Protein AF-A0A2A9DMT2-F1 (afdb_monomer)

Structure (mmCIF, N/CA/C/O backbone):
data_AF-A0A2A9DMT2-F1
#
_entry.id   AF-A0A2A9DMT2-F1
#
loop_
_atom_site.group_PDB
_atom_site.id
_atom_site.type_symbol
_atom_site.label_atom_id
_atom_site.label_alt_id
_atom_site.label_comp_id
_atom_site.label_asym_id
_atom_site.label_entity_id
_atom_site.label_seq_id
_atom_site.pdbx_PDB_ins_code
_atom_site.Cartn_x
_atom_site.Cartn_y
_atom_site.Cartn_z
_atom_site.occupancy
_atom_site.B_iso_or_equiv
_atom_site.auth_seq_id
_atom_site.auth_comp_id
_atom_site.auth_asym_id
_atom_site.auth_atom_id
_atom_site.pdbx_PDB_model_num
ATOM 1 N N . MET A 1 1 ? -14.132 -23.826 -29.140 1.00 42.09 1 MET A N 1
ATOM 2 C CA . MET A 1 1 ? -12.923 -24.669 -29.036 1.00 42.09 1 MET A CA 1
ATOM 3 C C . MET A 1 1 ? -11.888 -24.123 -30.003 1.00 42.09 1 MET A C 1
ATOM 5 O O . MET A 1 1 ? -12.121 -24.230 -31.195 1.00 42.09 1 MET A O 1
ATOM 9 N N . LEU A 1 2 ? -10.850 -23.461 -29.478 1.00 38.50 2 LEU A N 1
ATOM 10 C CA . LEU A 1 2 ? -9.490 -23.285 -30.028 1.00 38.50 2 LEU A CA 1
ATOM 11 C C . LEU A 1 2 ? -8.779 -22.245 -29.144 1.00 38.50 2 LEU A C 1
ATOM 13 O O . LEU A 1 2 ? -8.804 -21.048 -29.408 1.00 38.50 2 LEU A O 1
ATOM 17 N N . LEU A 1 3 ? -8.234 -22.724 -28.023 1.00 36.16 3 LEU A N 1
ATOM 18 C CA . LEU A 1 3 ? -7.291 -21.989 -27.182 1.00 36.16 3 LEU A CA 1
ATOM 19 C C . LEU A 1 3 ? -5.891 -22.284 -27.727 1.00 36.16 3 LEU A C 1
ATOM 21 O O . LEU A 1 3 ? -5.320 -23.330 -27.420 1.00 36.16 3 LEU A O 1
ATOM 25 N N . GLU A 1 4 ? -5.349 -21.401 -28.564 1.00 42.38 4 GLU A N 1
ATOM 26 C CA . GLU A 1 4 ? -3.943 -21.491 -28.953 1.00 42.38 4 GLU A CA 1
ATOM 27 C C . GLU A 1 4 ? -3.064 -20.820 -27.898 1.00 42.38 4 GLU A C 1
ATOM 29 O O . GLU A 1 4 ? -2.943 -19.599 -27.806 1.00 42.38 4 GLU A O 1
ATOM 34 N N . HIS A 1 5 ? -2.432 -21.689 -27.115 1.00 46.53 5 HIS A N 1
ATOM 35 C CA . HIS A 1 5 ? -1.163 -21.474 -26.443 1.00 46.53 5 HIS A CA 1
ATOM 36 C C . HIS A 1 5 ? -0.179 -20.721 -27.347 1.00 46.53 5 HIS A C 1
ATOM 38 O O . HIS A 1 5 ? 0.386 -21.300 -28.276 1.00 46.53 5 HIS A O 1
ATOM 44 N N . LYS A 1 6 ? 0.108 -19.456 -27.036 1.00 45.62 6 LYS A N 1
ATOM 45 C CA . LYS A 1 6 ? 1.319 -18.791 -27.521 1.00 45.62 6 LYS A CA 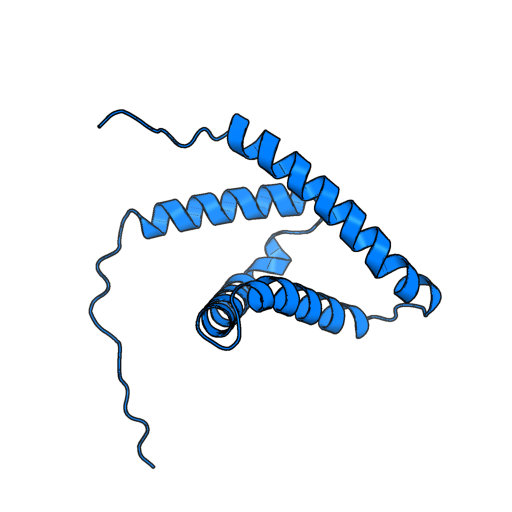1
ATOM 46 C C . LYS A 1 6 ? 2.021 -18.102 -26.361 1.00 45.62 6 LYS A C 1
ATOM 48 O O . LYS A 1 6 ? 1.384 -17.460 -25.536 1.00 45.62 6 LYS A O 1
ATOM 53 N N . TYR A 1 7 ? 3.344 -18.273 -26.358 1.00 42.53 7 TYR A N 1
ATOM 54 C CA . TYR A 1 7 ? 4.357 -17.737 -25.441 1.00 42.53 7 TYR A CA 1
ATOM 55 C C . TYR A 1 7 ? 4.702 -18.583 -24.206 1.00 42.53 7 TYR A C 1
ATOM 57 O O . TYR A 1 7 ? 4.536 -18.165 -23.066 1.00 42.53 7 TYR A O 1
ATOM 65 N N . PHE A 1 8 ? 5.335 -19.736 -24.443 1.00 46.47 8 PHE A N 1
ATOM 66 C CA . PHE A 1 8 ? 6.326 -20.270 -23.503 1.00 46.47 8 PHE A CA 1
ATOM 67 C C . PHE A 1 8 ? 7.618 -20.594 -24.267 1.00 46.47 8 PHE A C 1
ATOM 69 O O . PHE A 1 8 ? 7.789 -21.682 -24.805 1.00 46.47 8 PHE A O 1
ATOM 76 N N . GLY A 1 9 ? 8.496 -19.595 -24.391 1.00 42.75 9 GLY A N 1
ATOM 77 C CA . GLY A 1 9 ? 9.896 -19.797 -24.781 1.00 42.75 9 GLY A CA 1
ATOM 78 C C . GLY A 1 9 ? 10.758 -20.090 -23.543 1.00 42.75 9 GLY A C 1
ATOM 79 O O . GLY A 1 9 ? 10.344 -19.746 -22.431 1.00 42.75 9 GLY A O 1
ATOM 80 N N . PRO A 1 10 ? 11.941 -20.712 -23.687 1.00 47.69 10 PRO A N 1
ATOM 81 C CA . PRO A 1 10 ? 12.782 -21.069 -22.549 1.00 47.69 10 PRO A CA 1
ATOM 82 C C . PRO A 1 10 ? 13.357 -19.795 -21.917 1.00 47.69 10 PRO A C 1
ATOM 84 O O . PRO A 1 10 ? 14.207 -19.122 -22.500 1.00 47.69 10 PRO A O 1
ATOM 87 N N . ARG A 1 11 ? 12.880 -19.431 -20.722 1.00 55.91 11 ARG A N 1
ATOM 88 C CA . ARG A 1 11 ? 13.386 -18.270 -19.979 1.00 55.91 11 ARG A CA 1
ATOM 89 C C . ARG A 1 11 ? 14.664 -18.666 -19.237 1.00 55.91 11 ARG A C 1
ATOM 91 O O . ARG A 1 11 ? 14.625 -19.059 -18.077 1.00 55.91 11 ARG A O 1
ATOM 98 N N . ILE A 1 12 ? 15.807 -18.552 -19.907 1.00 52.94 12 ILE A N 1
ATOM 99 C CA . ILE A 1 12 ? 17.089 -18.392 -19.215 1.00 52.94 12 ILE A CA 1
ATOM 100 C C . ILE A 1 12 ? 17.101 -16.956 -18.663 1.00 52.94 12 ILE A C 1
ATOM 102 O O . ILE A 1 12 ? 17.410 -16.019 -19.390 1.00 52.94 12 ILE A O 1
ATOM 106 N N . VAL A 1 13 ? 16.700 -16.776 -17.401 1.00 49.94 13 VAL A N 1
ATOM 107 C CA . VAL A 1 13 ? 16.949 -15.558 -16.595 1.00 49.94 13 VAL A CA 1
ATOM 108 C C . VAL A 1 13 ? 17.255 -15.951 -15.145 1.00 49.94 13 VAL A C 1
ATOM 110 O O . VAL A 1 13 ? 16.633 -15.466 -14.212 1.00 49.94 13 VAL A O 1
ATOM 113 N N . CYS A 1 14 ? 18.184 -16.886 -14.952 1.00 52.84 14 CYS A N 1
ATOM 114 C CA . CYS A 1 14 ? 18.690 -17.252 -13.628 1.00 52.84 14 CYS A CA 1
ATOM 115 C C . CYS A 1 14 ? 19.836 -16.283 -13.288 1.00 52.84 14 CYS A C 1
ATOM 117 O O . CYS A 1 14 ? 20.872 -16.320 -13.953 1.00 52.84 14 CYS A O 1
ATOM 119 N N . GLY A 1 15 ? 19.623 -15.352 -12.352 1.00 46.44 15 GLY A N 1
ATOM 120 C CA . GLY A 1 15 ? 20.647 -14.401 -11.892 1.00 46.44 15 GLY A CA 1
ATOM 121 C C . GLY A 1 15 ? 20.147 -12.972 -11.649 1.00 46.44 15 GLY A C 1
ATOM 122 O O . GLY A 1 15 ? 20.083 -12.530 -10.506 1.00 46.44 15 GLY A O 1
ATOM 123 N N . MET A 1 16 ? 19.792 -12.232 -12.707 1.00 50.56 16 MET A N 1
ATOM 124 C CA . MET A 1 16 ? 19.350 -10.828 -12.579 1.00 50.56 16 MET A CA 1
ATOM 125 C C . MET A 1 16 ? 17.921 -10.729 -12.026 1.00 50.56 16 MET A C 1
ATOM 127 O O . MET A 1 16 ? 17.682 -10.012 -11.064 1.00 50.56 16 MET A O 1
ATOM 131 N N . ALA A 1 17 ? 16.996 -11.538 -12.560 1.00 58.66 17 ALA A N 1
ATOM 132 C CA . ALA A 1 17 ? 15.614 -11.586 -12.082 1.00 58.66 17 ALA A CA 1
ATOM 133 C C . ALA A 1 17 ? 15.523 -12.051 -10.615 1.00 58.66 17 ALA A C 1
ATOM 135 O O . ALA A 1 17 ? 14.688 -11.553 -9.867 1.00 58.66 17 ALA A O 1
ATOM 136 N N . ASP A 1 18 ? 16.405 -12.957 -10.181 1.00 59.19 18 ASP A N 1
ATOM 137 C CA . ASP A 1 18 ? 16.474 -13.419 -8.788 1.00 59.19 18 ASP A CA 1
ATOM 138 C C . ASP A 1 18 ? 16.985 -12.329 -7.832 1.00 59.19 18 ASP A C 1
ATOM 140 O O . ASP A 1 18 ? 16.482 -12.203 -6.713 1.00 59.19 18 ASP A O 1
ATOM 144 N N . LYS A 1 19 ? 17.949 -11.510 -8.281 1.00 62.00 19 LYS A N 1
ATOM 145 C CA . LYS A 1 19 ? 18.454 -10.347 -7.535 1.00 62.00 19 LYS A CA 1
ATOM 146 C C . LYS A 1 19 ? 17.395 -9.242 -7.438 1.00 62.00 19 LYS A C 1
ATOM 148 O O . LYS A 1 19 ? 17.193 -8.699 -6.354 1.00 62.00 19 LYS A O 1
ATOM 153 N N . ASP A 1 20 ? 16.670 -8.983 -8.525 1.00 68.44 20 ASP A N 1
ATOM 154 C CA . ASP A 1 20 ? 15.574 -8.005 -8.574 1.00 68.44 20 ASP A CA 1
ATOM 155 C C . ASP A 1 20 ? 14.374 -8.434 -7.711 1.00 68.44 20 ASP A C 1
ATOM 157 O O . ASP A 1 20 ? 13.728 -7.617 -7.058 1.00 68.44 20 ASP A O 1
ATOM 161 N N . MET A 1 21 ? 14.073 -9.736 -7.648 1.00 68.06 21 MET A N 1
ATOM 162 C CA . MET A 1 21 ? 13.044 -10.249 -6.739 1.00 68.06 21 MET A CA 1
ATOM 163 C C . MET A 1 21 ? 13.490 -10.215 -5.271 1.00 68.06 21 MET A C 1
ATOM 165 O O . MET A 1 21 ? 12.659 -9.986 -4.391 1.00 68.06 21 MET A O 1
ATOM 169 N N . GLN A 1 22 ? 14.782 -10.415 -4.985 1.00 71.56 22 GLN A N 1
ATOM 170 C CA . GLN A 1 22 ? 15.324 -10.244 -3.633 1.00 71.56 22 GLN A CA 1
ATOM 171 C C . GLN A 1 22 ? 15.258 -8.788 -3.167 1.00 71.56 22 GLN A C 1
ATOM 173 O O . GLN A 1 22 ? 14.808 -8.552 -2.046 1.00 71.56 22 GLN A O 1
ATOM 178 N N . SER A 1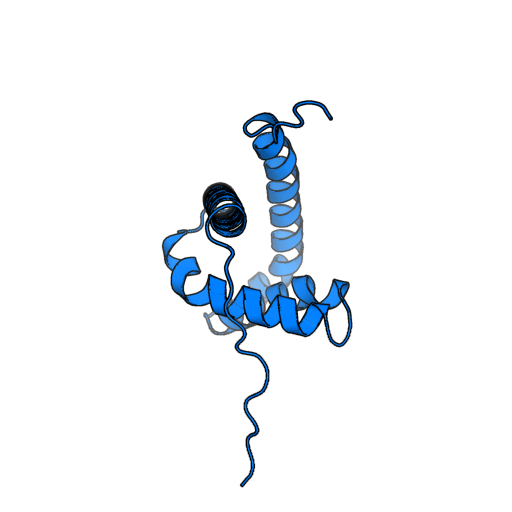 23 ? 15.620 -7.823 -4.016 1.00 80.50 23 SER A N 1
ATOM 179 C CA . SER A 1 23 ? 15.499 -6.399 -3.681 1.00 80.50 23 SER A CA 1
ATOM 180 C C . SER A 1 23 ? 14.035 -5.982 -3.511 1.00 80.50 23 SER A C 1
ATOM 182 O O . SER A 1 23 ? 13.707 -5.298 -2.543 1.00 80.50 23 SER A O 1
ATOM 184 N N . ALA A 1 24 ? 13.124 -6.483 -4.354 1.00 85.00 24 ALA A N 1
ATOM 185 C CA . ALA A 1 24 ? 11.687 -6.261 -4.193 1.00 85.00 24 ALA A CA 1
ATOM 186 C C . ALA A 1 24 ? 11.151 -6.829 -2.867 1.00 85.00 24 ALA A C 1
ATOM 188 O O . ALA A 1 24 ? 10.364 -6.173 -2.190 1.00 85.00 24 ALA A O 1
ATOM 189 N N . HIS A 1 25 ? 11.587 -8.023 -2.454 1.00 88.50 25 HIS A N 1
ATOM 190 C CA . HIS A 1 25 ? 11.210 -8.584 -1.154 1.00 88.50 25 HIS A CA 1
ATOM 191 C C . HIS A 1 25 ? 11.772 -7.789 0.027 1.00 88.50 25 HIS A C 1
ATOM 193 O O . HIS A 1 25 ? 11.066 -7.604 1.016 1.00 88.50 25 HIS A O 1
ATOM 199 N N . GLN A 1 26 ? 13.023 -7.333 -0.052 1.00 91.38 26 GLN A N 1
ATOM 200 C CA . GLN A 1 26 ? 13.632 -6.499 0.988 1.00 91.38 26 GLN A CA 1
ATOM 201 C C . GLN A 1 26 ? 12.890 -5.168 1.131 1.00 91.38 26 GLN A C 1
ATOM 203 O O . GLN A 1 26 ? 12.517 -4.795 2.242 1.00 91.38 26 GLN A O 1
ATOM 208 N N . TRP A 1 27 ? 12.594 -4.516 0.006 1.00 93.06 27 TRP A N 1
ATOM 209 C CA . TRP A 1 27 ? 11.776 -3.310 -0.031 1.00 93.06 27 TRP A CA 1
ATOM 210 C C . TRP A 1 27 ? 10.384 -3.540 0.570 1.00 93.06 27 TRP A C 1
ATOM 212 O O . TRP A 1 27 ? 9.968 -2.806 1.462 1.00 93.06 27 TRP A O 1
ATOM 222 N N . LEU A 1 28 ? 9.670 -4.587 0.136 1.00 93.56 28 LEU A N 1
ATOM 223 C CA . LEU A 1 28 ? 8.324 -4.879 0.636 1.00 93.56 28 LEU A CA 1
ATOM 224 C C . LEU A 1 28 ? 8.307 -5.143 2.144 1.00 93.56 28 LEU A C 1
ATOM 226 O O . LEU A 1 28 ? 7.374 -4.710 2.811 1.00 93.56 28 LEU A O 1
ATOM 230 N N . LYS A 1 29 ? 9.328 -5.808 2.697 1.00 94.31 29 LYS A N 1
ATOM 231 C CA . LYS A 1 29 ? 9.454 -5.988 4.150 1.00 94.31 29 LYS A CA 1
ATOM 232 C C . LYS A 1 29 ? 9.630 -4.656 4.874 1.00 94.31 29 LYS A C 1
ATOM 234 O O . LYS A 1 29 ? 8.915 -4.418 5.839 1.00 94.31 29 LYS A O 1
ATOM 239 N N . ALA A 1 30 ? 10.521 -3.789 4.391 1.00 95.06 30 ALA A N 1
ATOM 240 C CA . ALA A 1 30 ? 10.722 -2.463 4.973 1.00 95.06 30 ALA A CA 1
ATOM 241 C C . ALA A 1 30 ? 9.432 -1.625 4.928 1.00 95.06 30 ALA A C 1
ATOM 243 O O . ALA A 1 30 ? 9.036 -1.044 5.935 1.00 95.06 30 ALA A O 1
ATOM 244 N N . ALA A 1 31 ? 8.732 -1.632 3.790 1.00 95.44 31 ALA A N 1
ATOM 245 C CA . ALA A 1 31 ? 7.459 -0.936 3.625 1.00 95.44 31 ALA A CA 1
ATOM 246 C C . ALA A 1 31 ? 6.354 -1.496 4.537 1.00 95.44 31 ALA A C 1
ATOM 248 O O . ALA A 1 31 ? 5.563 -0.728 5.076 1.00 95.44 31 ALA A O 1
ATOM 249 N N . CYS A 1 32 ? 6.305 -2.817 4.746 1.00 94.50 32 CYS A N 1
ATOM 250 C CA . CYS A 1 32 ? 5.378 -3.424 5.704 1.00 94.50 32 CYS A CA 1
ATOM 251 C C . CYS A 1 32 ? 5.670 -2.966 7.132 1.00 94.50 32 CYS A C 1
ATOM 253 O O . CYS A 1 32 ? 4.746 -2.588 7.840 1.00 94.50 32 CYS A O 1
ATOM 255 N N . THR A 1 33 ? 6.942 -2.945 7.538 1.00 95.69 33 THR A N 1
ATOM 256 C CA . THR A 1 33 ? 7.341 -2.466 8.865 1.00 95.69 33 THR A CA 1
ATOM 257 C C . THR A 1 33 ? 6.972 -0.999 9.085 1.00 95.69 33 THR A C 1
ATOM 259 O O . THR A 1 33 ? 6.437 -0.672 10.137 1.00 95.69 33 THR A O 1
ATOM 262 N N . GLU A 1 34 ? 7.201 -0.123 8.103 1.00 96.19 34 GLU A N 1
ATOM 263 C CA . GLU A 1 34 ? 6.848 1.304 8.207 1.00 96.19 34 GLU A CA 1
ATOM 264 C C . GLU A 1 34 ? 5.332 1.521 8.345 1.00 96.19 34 GLU A C 1
ATOM 266 O O . GLU A 1 34 ? 4.896 2.423 9.053 1.00 96.19 34 GLU A O 1
ATOM 271 N N . LEU A 1 35 ? 4.526 0.682 7.688 1.00 94.12 35 LEU A N 1
ATOM 272 C CA . LEU A 1 35 ? 3.065 0.790 7.684 1.00 94.12 35 LEU A CA 1
ATOM 273 C C . LEU A 1 35 ? 2.365 -0.052 8.760 1.00 94.12 35 LEU A C 1
ATOM 275 O O . LEU A 1 35 ? 1.131 -0.081 8.763 1.00 94.12 35 LEU A O 1
ATOM 279 N N . ASP A 1 36 ? 3.126 -0.717 9.633 1.00 94.12 36 ASP A N 1
ATOM 280 C CA . ASP A 1 36 ? 2.637 -1.645 10.663 1.00 94.12 36 ASP A CA 1
ATOM 281 C C . ASP A 1 36 ? 1.783 -2.797 10.091 1.00 94.12 36 ASP A C 1
ATOM 283 O O . ASP A 1 36 ? 0.680 -3.101 10.542 1.00 94.12 36 ASP A O 1
ATOM 287 N N . LEU A 1 37 ? 2.285 -3.428 9.024 1.00 92.50 37 LEU A N 1
ATOM 288 C CA . LEU A 1 37 ? 1.656 -4.562 8.346 1.00 92.50 37 LEU A CA 1
ATOM 289 C C . LEU A 1 37 ? 2.489 -5.837 8.506 1.00 92.50 37 LEU A C 1
ATOM 291 O O . LEU A 1 37 ? 3.719 -5.815 8.439 1.00 92.50 37 LEU A O 1
ATOM 295 N N . ASP A 1 38 ? 1.813 -6.980 8.615 1.00 92.31 38 ASP A N 1
ATOM 296 C CA . ASP A 1 38 ? 2.467 -8.285 8.524 1.00 92.31 38 ASP A CA 1
ATOM 297 C C . ASP A 1 38 ? 2.743 -8.657 7.056 1.00 92.31 38 ASP A C 1
ATOM 2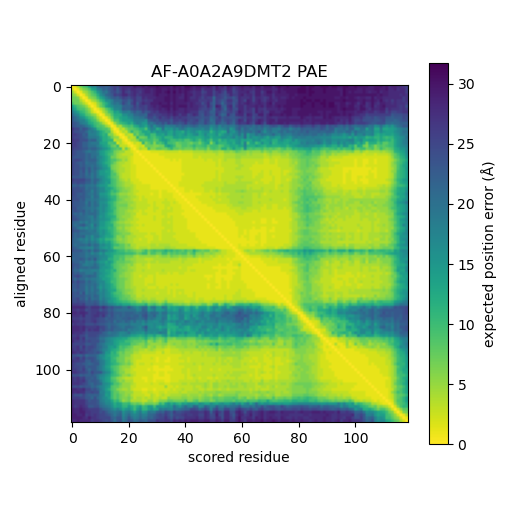99 O O . ASP A 1 38 ? 1.830 -8.839 6.242 1.00 92.31 38 ASP A O 1
ATOM 303 N N . PHE A 1 39 ? 4.027 -8.805 6.722 1.00 91.69 39 PHE A N 1
ATOM 304 C CA . PHE A 1 39 ? 4.487 -9.206 5.394 1.00 91.69 39 PHE A CA 1
ATOM 305 C C . PHE A 1 39 ? 3.943 -10.580 4.962 1.00 91.69 39 PHE A C 1
ATOM 307 O O . PHE A 1 39 ? 3.730 -10.811 3.768 1.00 91.69 39 PHE A O 1
ATOM 314 N N . GLU A 1 40 ? 3.686 -11.498 5.897 1.00 91.75 40 GLU A N 1
ATOM 315 C CA . GLU A 1 40 ? 3.167 -12.828 5.564 1.00 91.75 40 GLU A CA 1
ATOM 316 C C . GLU A 1 40 ? 1.760 -12.764 4.945 1.00 91.75 40 GLU A C 1
ATOM 318 O O . GLU A 1 40 ? 1.447 -13.567 4.063 1.00 91.75 40 GLU A O 1
ATOM 323 N N . MET A 1 41 ? 0.960 -11.746 5.287 1.00 90.38 41 MET A N 1
ATOM 324 C CA . MET A 1 41 ? -0.354 -11.506 4.672 1.00 90.38 41 MET A CA 1
ATOM 325 C C . MET A 1 41 ? -0.257 -11.144 3.183 1.00 90.38 41 MET A C 1
ATOM 327 O O . MET A 1 41 ? -1.185 -11.409 2.417 1.00 90.38 41 MET A O 1
ATOM 331 N N . LEU A 1 42 ? 0.864 -10.561 2.740 1.00 89.31 42 LEU A N 1
ATOM 332 C CA . LEU A 1 42 ? 1.061 -10.175 1.340 1.00 89.31 42 LEU A CA 1
ATOM 333 C C . LEU A 1 42 ? 1.470 -11.347 0.449 1.00 89.31 42 LEU A C 1
ATOM 335 O O . LEU A 1 42 ? 1.136 -11.354 -0.738 1.00 89.31 42 LEU A O 1
ATOM 339 N N . ARG A 1 43 ? 2.169 -12.355 0.986 1.00 88.69 43 ARG A N 1
ATOM 340 C CA . ARG A 1 43 ? 2.683 -13.497 0.206 1.00 88.69 43 ARG A CA 1
ATOM 341 C C . ARG A 1 43 ? 1.680 -14.111 -0.785 1.00 88.69 43 ARG A C 1
ATOM 343 O O . ARG A 1 43 ? 2.073 -14.293 -1.941 1.00 88.69 43 ARG A O 1
ATOM 350 N N . PRO A 1 44 ? 0.416 -14.413 -0.417 1.00 91.81 44 PRO A N 1
ATOM 351 C CA . PRO A 1 44 ? -0.543 -14.995 -1.359 1.00 91.81 44 PRO A CA 1
ATOM 352 C C . PRO A 1 44 ? -0.966 -14.036 -2.484 1.00 91.81 44 PRO A C 1
ATOM 354 O O . PRO A 1 44 ? -1.336 -14.493 -3.566 1.00 91.81 44 PRO A O 1
ATOM 357 N N . VAL A 1 45 ? -0.890 -12.720 -2.264 1.00 91.81 45 VAL A N 1
ATOM 358 C CA . VAL A 1 45 ? -1.408 -11.699 -3.190 1.00 91.81 45 VAL A CA 1
ATOM 359 C C . VAL A 1 45 ? -0.332 -11.001 -4.026 1.00 91.81 45 VAL A C 1
ATOM 361 O O . VAL A 1 45 ? -0.675 -10.422 -5.056 1.00 91.81 45 VAL A O 1
ATOM 364 N N . ILE A 1 46 ? 0.962 -11.119 -3.685 1.00 90.88 46 ILE A N 1
ATOM 365 C CA . ILE A 1 46 ? 2.074 -10.499 -4.440 1.00 90.88 46 ILE A CA 1
ATOM 366 C C . ILE A 1 46 ? 2.005 -10.852 -5.932 1.00 90.88 46 ILE A C 1
ATOM 368 O O . ILE A 1 46 ? 1.955 -9.969 -6.787 1.00 90.88 46 ILE A O 1
ATOM 372 N N . LYS A 1 47 ? 1.983 -12.145 -6.278 1.00 91.56 47 LYS A N 1
ATOM 373 C CA . LYS A 1 47 ? 2.003 -12.578 -7.686 1.00 91.56 47 LYS A CA 1
ATOM 374 C C . LYS A 1 47 ? 0.728 -12.177 -8.451 1.00 91.56 47 LYS A C 1
ATOM 376 O O . LYS A 1 47 ? 0.872 -11.669 -9.565 1.00 91.56 47 LYS A O 1
ATOM 381 N N . PRO A 1 48 ? -0.492 -12.365 -7.910 1.00 95.06 48 PRO A N 1
ATOM 382 C CA . PRO A 1 48 ? -1.713 -11.829 -8.515 1.00 95.06 48 PRO A CA 1
ATOM 383 C C . PRO A 1 48 ? -1.664 -10.318 -8.771 1.00 95.06 48 PRO A C 1
ATOM 385 O O . PRO A 1 48 ? -1.947 -9.892 -9.890 1.00 95.06 48 PRO A O 1
ATOM 388 N N . LEU A 1 49 ? -1.237 -9.519 -7.785 1.00 93.69 49 LEU A N 1
ATOM 389 C CA . LEU A 1 49 ? -1.148 -8.062 -7.915 1.00 93.69 49 LEU A CA 1
ATOM 390 C C . LEU A 1 49 ? -0.131 -7.643 -8.979 1.00 93.69 49 LEU A C 1
ATOM 392 O O . LEU A 1 49 ? -0.441 -6.787 -9.802 1.00 93.69 49 LEU A O 1
ATOM 396 N N . LEU A 1 50 ? 1.048 -8.272 -9.018 1.00 93.31 50 LEU A N 1
ATOM 397 C CA . LEU A 1 50 ? 2.069 -7.981 -10.031 1.00 93.31 50 LEU A CA 1
ATOM 398 C C . LEU A 1 50 ? 1.632 -8.372 -11.451 1.00 93.31 50 LEU A C 1
ATOM 400 O O . LEU A 1 50 ? 1.974 -7.694 -12.418 1.00 93.31 50 LEU A O 1
ATOM 404 N N . ASN A 1 51 ? 0.864 -9.454 -11.603 1.00 95.62 51 ASN A N 1
ATOM 405 C CA . ASN A 1 51 ? 0.286 -9.808 -12.898 1.00 95.62 51 ASN A CA 1
ATOM 406 C C . ASN A 1 51 ? -0.780 -8.790 -13.328 1.00 95.62 51 ASN A C 1
ATOM 408 O O . ASN A 1 51 ? -0.743 -8.329 -14.464 1.00 95.62 51 ASN A O 1
ATOM 412 N N . MET A 1 52 ? -1.679 -8.396 -12.420 1.00 96.94 52 MET A N 1
ATOM 413 C CA . MET A 1 52 ? -2.701 -7.384 -12.698 1.00 96.94 52 MET A CA 1
ATOM 414 C C . MET A 1 52 ? -2.072 -6.043 -13.093 1.00 96.94 52 MET A C 1
ATOM 416 O O . MET A 1 52 ? -2.464 -5.448 -14.095 1.00 96.94 52 MET A O 1
ATOM 420 N N . THR A 1 53 ? -1.076 -5.565 -12.343 1.00 95.31 53 THR A N 1
ATOM 421 C CA . THR A 1 53 ? -0.402 -4.297 -12.652 1.00 95.31 53 THR A CA 1
ATOM 422 C C . THR A 1 53 ? 0.332 -4.359 -13.983 1.00 95.31 53 THR A C 1
ATOM 424 O O . THR A 1 53 ? 0.246 -3.403 -14.750 1.00 95.31 53 THR A O 1
ATOM 427 N N . ARG A 1 54 ? 0.987 -5.483 -14.307 1.00 94.94 54 ARG A N 1
ATOM 428 C CA . ARG A 1 54 ? 1.581 -5.713 -15.631 1.00 94.94 54 ARG A CA 1
ATOM 429 C C . ARG A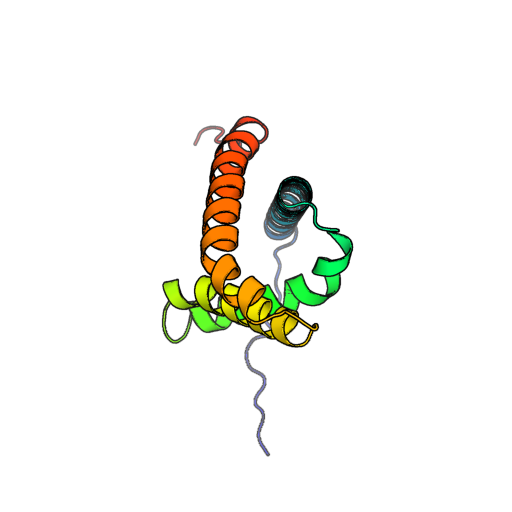 1 54 ? 0.534 -5.596 -16.738 1.00 94.94 54 ARG A C 1
ATOM 431 O O . ARG A 1 54 ? 0.790 -4.928 -17.737 1.00 94.94 54 ARG A O 1
ATOM 438 N N . ASP A 1 55 ? -0.611 -6.247 -16.586 1.00 97.06 55 ASP A N 1
ATOM 439 C CA . ASP A 1 55 ? -1.629 -6.295 -17.634 1.00 97.06 55 ASP A CA 1
ATOM 440 C C . ASP A 1 55 ? -2.289 -4.913 -17.826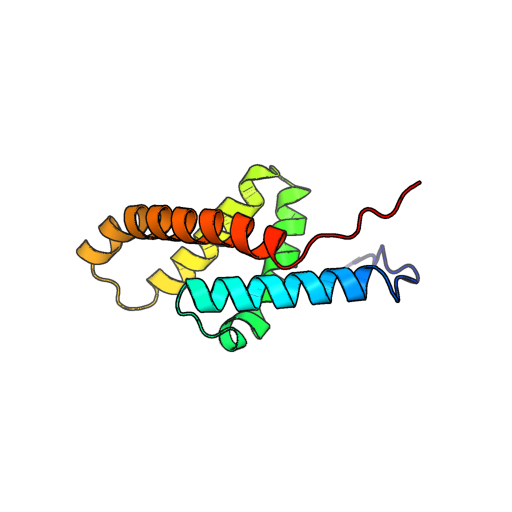 1.00 97.06 55 ASP A C 1
ATOM 442 O O . ASP A 1 55 ? -2.484 -4.476 -18.958 1.00 97.06 55 ASP A O 1
ATOM 446 N N . ILE A 1 56 ? -2.524 -4.157 -16.745 1.00 96.69 56 ILE A N 1
ATOM 447 C CA . ILE A 1 56 ? -3.044 -2.778 -16.813 1.00 96.69 56 ILE A CA 1
ATOM 448 C C . ILE A 1 56 ? -2.015 -1.813 -17.409 1.00 96.69 56 ILE A C 1
ATOM 450 O O . ILE A 1 56 ? -2.368 -0.972 -18.236 1.00 96.69 56 ILE A O 1
ATOM 454 N N . ALA A 1 57 ? -0.744 -1.941 -17.017 1.00 93.88 57 ALA A N 1
ATOM 455 C CA . ALA A 1 57 ? 0.324 -1.071 -17.498 1.00 93.88 57 ALA A CA 1
ATOM 456 C C . ALA A 1 57 ? 0.602 -1.247 -18.998 1.00 93.88 57 ALA A C 1
ATOM 458 O O 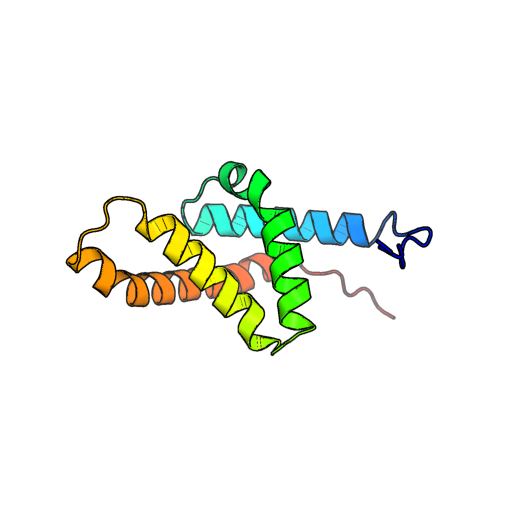. ALA A 1 57 ? 0.993 -0.283 -19.656 1.00 93.88 57 ALA A O 1
ATOM 459 N N . HIS A 1 58 ? 0.396 -2.454 -19.532 1.00 93.62 58 HIS A N 1
ATOM 460 C CA . HIS A 1 58 ? 0.445 -2.721 -20.973 1.00 93.62 58 HIS A CA 1
ATOM 461 C C . HIS A 1 58 ? -0.891 -2.480 -21.688 1.00 93.62 58 HIS A C 1
ATOM 463 O O . HIS A 1 58 ? -0.911 -2.384 -22.913 1.00 93.62 58 HIS A O 1
ATOM 469 N N . GLY A 1 59 ? -1.993 -2.420 -20.942 1.00 87.81 59 GLY A N 1
ATOM 470 C CA . GLY A 1 59 ? -3.331 -2.154 -21.448 1.00 87.81 59 GLY A CA 1
ATOM 471 C C . GLY A 1 59 ? -3.692 -0.661 -21.395 1.00 87.81 59 GLY A C 1
ATOM 472 O O . GLY A 1 59 ? -3.012 0.154 -22.015 1.00 87.81 59 GLY A O 1
ATOM 473 N N . PRO A 1 60 ? -4.787 -0.283 -20.708 1.00 85.31 60 PRO A N 1
ATOM 474 C CA . PRO A 1 60 ? -5.461 1.007 -20.881 1.00 85.31 60 PRO A CA 1
ATOM 475 C C . PRO A 1 60 ? -4.598 2.228 -20.545 1.00 85.31 60 PRO A C 1
ATOM 477 O O . PRO A 1 60 ? -4.664 3.226 -21.260 1.00 85.31 60 PRO A O 1
ATOM 480 N N . SER A 1 61 ? -3.806 2.183 -19.466 1.00 94.50 61 SER A N 1
ATOM 481 C CA . SER A 1 61 ? -2.820 3.226 -19.168 1.00 94.50 61 SER A CA 1
ATOM 482 C C . SER A 1 61 ? -1.845 2.793 -18.069 1.00 94.50 61 SER A C 1
ATOM 484 O O . SER A 1 61 ? -2.223 2.143 -17.092 1.00 94.50 61 SER A O 1
ATOM 486 N N . ARG A 1 62 ? -0.584 3.227 -18.178 1.00 92.31 62 ARG A N 1
ATOM 487 C CA . ARG A 1 62 ? 0.439 2.995 -17.145 1.00 92.31 62 ARG A CA 1
ATOM 488 C C . ARG A 1 62 ? 0.082 3.620 -15.783 1.00 92.31 62 ARG A C 1
ATOM 490 O O . ARG A 1 62 ? 0.217 2.909 -14.789 1.00 92.31 62 ARG A O 1
ATOM 497 N N . PRO A 1 63 ? -0.418 4.873 -15.692 1.00 94.44 63 PRO A N 1
ATOM 498 C CA . PRO A 1 63 ? -0.854 5.453 -14.415 1.00 94.44 63 PRO A CA 1
ATOM 499 C C . PRO A 1 63 ? -2.002 4.692 -13.740 1.00 94.44 63 PRO A C 1
ATOM 501 O O . PRO A 1 63 ? -2.110 4.702 -12.517 1.00 94.44 63 PRO A O 1
ATOM 504 N N . SER A 1 64 ? -2.847 3.995 -14.507 1.00 94.31 64 SER A N 1
ATOM 505 C CA . SER A 1 64 ? -3.965 3.225 -13.949 1.00 94.31 64 SER A CA 1
ATOM 506 C C . SER A 1 64 ? -3.518 1.999 -13.152 1.00 94.31 64 SER A C 1
ATOM 508 O O . SER A 1 64 ? -4.288 1.526 -12.320 1.00 94.31 64 SER A O 1
ATOM 510 N N . ALA A 1 65 ? -2.307 1.474 -13.367 1.00 94.75 65 ALA A N 1
ATOM 511 C CA . ALA A 1 65 ? -1.827 0.278 -12.672 1.00 94.75 65 ALA A CA 1
ATOM 512 C C . ALA A 1 65 ? -1.744 0.461 -11.140 1.00 94.75 65 ALA A C 1
ATOM 514 O O . ALA A 1 65 ? -2.412 -0.299 -10.432 1.00 94.75 65 ALA A O 1
ATOM 515 N N . PRO A 1 66 ? -1.013 1.458 -10.596 1.00 93.00 66 PRO A N 1
ATOM 516 C CA . PRO A 1 66 ? -0.987 1.691 -9.150 1.00 93.00 66 PRO A CA 1
ATOM 517 C C . P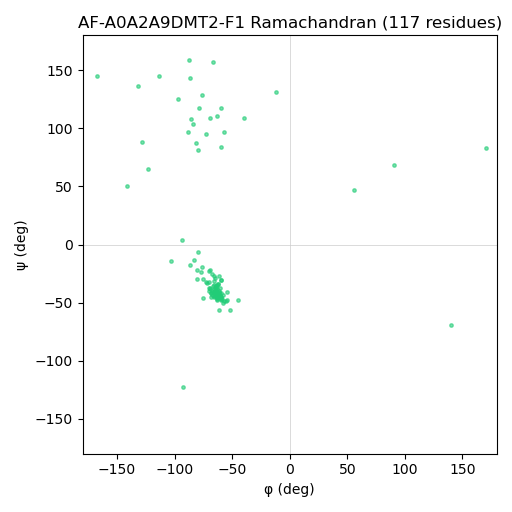RO A 1 66 ? -2.354 2.114 -8.592 1.00 93.00 66 PRO A C 1
ATOM 519 O O . PRO A 1 66 ? -2.741 1.650 -7.523 1.00 93.00 66 PRO A O 1
ATOM 522 N N . LEU A 1 67 ? -3.124 2.925 -9.329 1.00 95.06 67 LEU A N 1
ATOM 523 C CA . LEU A 1 67 ? -4.459 3.353 -8.892 1.00 95.06 67 LEU A CA 1
ATOM 524 C C . LEU A 1 67 ? -5.427 2.170 -8.763 1.00 95.06 67 LEU A C 1
ATOM 526 O O . LEU A 1 67 ? -6.201 2.098 -7.815 1.00 95.06 67 LEU A O 1
ATOM 530 N N . THR A 1 68 ? -5.352 1.200 -9.673 1.00 94.62 68 THR A N 1
ATOM 531 C CA . THR A 1 68 ? -6.192 -0.003 -9.601 1.00 94.62 68 THR A CA 1
ATOM 532 C C . THR A 1 68 ? -5.777 -0.913 -8.448 1.00 94.62 68 THR A C 1
ATOM 534 O O . THR A 1 68 ? -6.642 -1.464 -7.775 1.00 94.62 68 THR A O 1
ATOM 537 N N . ALA A 1 69 ? -4.475 -1.042 -8.166 1.00 93.94 69 ALA A N 1
ATOM 538 C CA . ALA A 1 69 ? -4.006 -1.775 -6.989 1.00 93.94 69 ALA A CA 1
ATOM 539 C C . ALA A 1 69 ? -4.550 -1.169 -5.684 1.00 93.94 69 ALA A C 1
ATOM 541 O O . ALA A 1 69 ? -5.015 -1.907 -4.816 1.00 93.94 69 ALA A O 1
ATOM 542 N N . PHE A 1 70 ? -4.578 0.164 -5.584 1.00 92.00 70 PHE A N 1
ATOM 543 C CA . PHE A 1 70 ? -5.205 0.859 -4.460 1.00 92.00 70 PHE A CA 1
ATOM 544 C C . PHE A 1 70 ? -6.711 0.564 -4.360 1.00 92.00 70 PHE A C 1
ATOM 546 O O . PHE A 1 70 ? -7.197 0.232 -3.281 1.00 92.00 70 PHE A O 1
ATOM 553 N N . LEU A 1 71 ? -7.446 0.599 -5.480 1.00 92.62 71 LEU A N 1
ATOM 554 C CA . LEU A 1 71 ? -8.880 0.275 -5.504 1.00 92.62 71 LEU A CA 1
ATOM 555 C C . LEU A 1 71 ? -9.178 -1.166 -5.068 1.00 92.62 71 LEU A C 1
ATOM 557 O O . LEU A 1 71 ? -10.148 -1.388 -4.349 1.00 92.62 71 LEU A O 1
ATOM 561 N N . VAL A 1 72 ? -8.351 -2.135 -5.473 1.00 92.94 72 VAL A N 1
ATOM 562 C CA . VAL A 1 72 ? -8.482 -3.534 -5.030 1.00 92.94 72 VAL A CA 1
ATOM 563 C C . VAL A 1 72 ? -8.297 -3.643 -3.518 1.00 92.94 72 VAL A C 1
ATOM 565 O O . VAL A 1 72 ? -9.105 -4.293 -2.859 1.00 92.94 72 VAL A O 1
ATOM 568 N N . GLY A 1 73 ? -7.279 -2.978 -2.960 1.00 89.44 73 GLY A N 1
ATOM 569 C CA . GLY A 1 73 ? -7.067 -2.929 -1.512 1.00 89.44 73 GLY A CA 1
ATOM 570 C C . GLY A 1 73 ? -8.242 -2.285 -0.772 1.00 89.44 73 GLY A C 1
ATOM 571 O O . GLY A 1 73 ? -8.723 -2.833 0.218 1.00 89.44 73 GLY A O 1
ATOM 572 N N . LEU A 1 74 ? -8.762 -1.172 -1.297 1.00 86.81 74 LEU A N 1
ATOM 573 C CA . LEU A 1 74 ? -9.918 -0.482 -0.726 1.00 86.81 74 LEU A CA 1
ATOM 574 C C . LEU A 1 74 ? -11.186 -1.346 -0.757 1.00 86.81 74 LEU A C 1
ATOM 576 O O . LEU A 1 74 ? -11.934 -1.364 0.214 1.00 86.81 74 LEU A O 1
ATOM 580 N N . ALA A 1 75 ? -11.438 -2.062 -1.856 1.00 87.31 75 ALA A N 1
ATOM 581 C CA . ALA A 1 75 ? -12.579 -2.966 -1.964 1.00 87.31 75 ALA A CA 1
ATOM 582 C C . ALA A 1 75 ? -12.463 -4.139 -0.978 1.00 87.31 75 ALA A C 1
ATOM 584 O O . ALA A 1 75 ? -13.421 -4.423 -0.269 1.00 87.31 75 ALA A O 1
ATOM 585 N N . ALA A 1 76 ? -11.281 -4.752 -0.862 1.00 85.50 76 ALA A N 1
ATOM 586 C CA . ALA A 1 76 ? -11.043 -5.846 0.080 1.00 85.50 76 ALA A CA 1
ATOM 587 C C . ALA A 1 76 ? -11.219 -5.424 1.553 1.00 85.50 76 ALA A C 1
ATOM 589 O O . ALA A 1 76 ? -11.689 -6.219 2.361 1.00 85.50 76 ALA A O 1
ATOM 590 N N . GLY A 1 77 ? -10.867 -4.179 1.901 1.00 80.25 77 GLY A N 1
ATOM 591 C CA . GLY A 1 77 ? -11.072 -3.616 3.243 1.00 80.25 77 GLY A CA 1
ATOM 592 C C . GLY A 1 77 ? -12.478 -3.056 3.498 1.00 80.25 77 GLY A C 1
ATOM 593 O O . GLY A 1 77 ? -12.836 -2.797 4.641 1.00 80.25 77 GLY A O 1
ATOM 594 N N . ARG A 1 78 ? -13.302 -2.863 2.464 1.00 71.81 78 ARG A N 1
ATOM 595 C CA . ARG A 1 78 ? -14.698 -2.416 2.622 1.00 71.81 78 ARG A CA 1
ATOM 596 C C . ARG A 1 78 ? -15.644 -3.524 3.078 1.00 71.81 78 ARG A C 1
ATOM 598 O O . ARG A 1 78 ? -16.673 -3.215 3.665 1.00 71.81 78 ARG A O 1
ATOM 605 N N . ASP A 1 79 ? -15.294 -4.781 2.819 1.00 62.78 79 ASP A N 1
ATOM 606 C CA . ASP A 1 79 ? -16.081 -5.947 3.240 1.00 62.78 79 ASP A CA 1
ATOM 607 C C . ASP A 1 79 ? -15.861 -6.308 4.724 1.00 62.78 79 ASP A C 1
ATOM 609 O O . ASP A 1 79 ? -16.554 -7.164 5.274 1.00 62.78 79 ASP A O 1
ATOM 613 N N . THR A 1 80 ? -14.920 -5.637 5.395 1.00 61.38 80 THR A N 1
ATOM 614 C CA . THR A 1 80 ? -14.844 -5.576 6.860 1.00 61.38 80 THR A CA 1
ATOM 615 C C . THR A 1 80 ? -15.717 -4.425 7.361 1.00 61.38 80 THR A C 1
ATOM 617 O O . THR A 1 80 ? -15.804 -3.410 6.685 1.00 61.38 80 THR A O 1
ATOM 620 N N . GLU A 1 81 ? -16.403 -4.565 8.501 1.00 59.78 81 GLU A N 1
ATOM 621 C CA . GLU A 1 81 ? -17.341 -3.561 9.040 1.0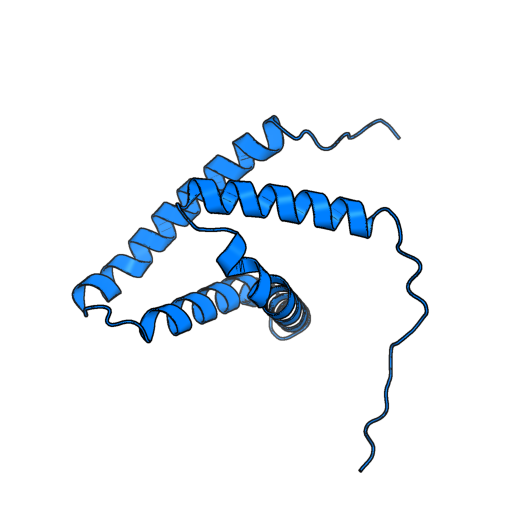0 59.78 81 GLU A CA 1
ATOM 622 C C . GLU A 1 81 ? -16.653 -2.205 9.317 1.00 59.78 81 GLU A C 1
ATOM 624 O O . GLU A 1 81 ? -16.220 -1.921 10.431 1.00 59.78 81 GLU A O 1
ATOM 629 N N . VAL A 1 82 ? -16.531 -1.359 8.291 1.00 61.59 82 VAL A N 1
ATOM 630 C CA . VAL A 1 82 ? -15.999 0.004 8.384 1.00 61.59 82 VAL A CA 1
ATOM 631 C C . VAL A 1 82 ? -17.177 0.971 8.500 1.00 61.59 82 VAL A C 1
ATOM 633 O O . VAL A 1 82 ? -18.089 0.960 7.669 1.00 61.59 82 VAL A O 1
ATOM 636 N N . SER A 1 83 ? -17.186 1.810 9.537 1.00 63.59 83 SER A N 1
ATOM 637 C CA . SER A 1 83 ? -18.227 2.824 9.730 1.00 63.59 83 SER A CA 1
ATOM 638 C C . SER A 1 83 ? -18.165 3.906 8.639 1.00 63.59 83 SER A C 1
ATOM 640 O O . SER A 1 83 ? -17.124 4.148 8.028 1.00 63.59 83 SER A O 1
ATOM 642 N N . ALA A 1 84 ? -19.278 4.607 8.398 1.00 63.16 84 ALA A N 1
ATOM 643 C CA . ALA A 1 84 ? -19.320 5.702 7.422 1.00 63.16 84 ALA A CA 1
ATOM 644 C C . ALA A 1 84 ? -18.332 6.845 7.749 1.00 63.16 84 ALA A C 1
ATOM 646 O O . ALA A 1 84 ? -17.800 7.468 6.837 1.00 63.16 84 ALA A O 1
ATOM 647 N N . GLU A 1 85 ? -18.047 7.072 9.033 1.00 62.66 85 GLU A N 1
ATOM 648 C CA . GLU A 1 85 ? -17.062 8.050 9.517 1.00 62.66 85 GLU A CA 1
ATOM 649 C C . GLU A 1 85 ? -15.626 7.607 9.196 1.00 62.66 85 GLU A C 1
ATOM 651 O O . GLU A 1 85 ? -14.813 8.400 8.730 1.00 62.66 85 GLU A O 1
ATOM 656 N N . GLN A 1 86 ? -15.336 6.309 9.331 1.00 60.59 86 GLN A N 1
ATOM 657 C CA . GLN A 1 86 ? -14.043 5.731 8.957 1.00 60.59 86 GLN A CA 1
ATOM 658 C C . GLN A 1 86 ? -13.826 5.703 7.438 1.00 60.59 86 GLN A C 1
ATOM 660 O O . GLN A 1 86 ? -12.687 5.650 6.990 1.00 60.59 86 GLN A O 1
ATOM 665 N N . ALA A 1 87 ? -14.893 5.741 6.631 1.00 63.16 87 ALA A N 1
ATOM 666 C CA . ALA A 1 87 ? -14.789 5.804 5.173 1.00 63.16 87 ALA A CA 1
ATOM 667 C C . ALA A 1 87 ? -14.315 7.183 4.671 1.00 63.16 87 ALA A C 1
ATOM 669 O O . ALA A 1 87 ? -13.630 7.255 3.649 1.00 63.16 87 ALA A O 1
ATOM 670 N N . GLU A 1 88 ? -14.662 8.264 5.377 1.00 63.09 88 GLU A N 1
ATOM 671 C CA . GLU A 1 88 ? -14.264 9.637 5.035 1.00 63.09 88 GLU A CA 1
ATOM 672 C C . GLU A 1 88 ? -12.792 9.913 5.394 1.00 63.09 88 GLU A C 1
ATOM 674 O O . GLU A 1 88 ? -12.103 10.635 4.671 1.00 63.09 88 GLU A O 1
ATOM 679 N N . THR A 1 89 ? -12.254 9.253 6.426 1.00 73.12 89 THR A N 1
ATOM 680 C CA . THR A 1 89 ? -10.839 9.380 6.820 1.00 73.12 89 THR A CA 1
ATOM 681 C C . THR A 1 89 ? -9.873 8.616 5.910 1.00 73.12 89 THR A C 1
ATOM 683 O O . THR A 1 89 ? -8.700 8.979 5.841 1.00 73.12 89 THR A O 1
ATOM 686 N N . VAL A 1 90 ? -10.346 7.627 5.133 1.00 76.56 90 VAL A N 1
ATOM 687 C CA . VAL A 1 90 ? -9.493 6.758 4.289 1.00 76.56 90 VAL A CA 1
ATOM 688 C C . VAL A 1 90 ? -8.601 7.542 3.330 1.00 76.56 90 VAL A C 1
ATOM 690 O O . VAL A 1 90 ? -7.449 7.165 3.123 1.00 76.56 90 VAL A O 1
ATOM 693 N N . ALA A 1 91 ? -9.113 8.609 2.711 1.00 74.94 91 ALA A N 1
ATOM 694 C CA . ALA A 1 91 ? -8.333 9.387 1.750 1.00 74.94 91 ALA A CA 1
ATOM 695 C C . ALA A 1 91 ? -7.177 10.138 2.432 1.00 74.94 91 ALA A C 1
ATOM 697 O O . ALA A 1 91 ? -6.054 10.103 1.931 1.00 74.94 91 ALA A O 1
ATOM 698 N N . GLY A 1 92 ? -7.437 10.750 3.592 1.00 77.81 92 GLY A N 1
ATOM 699 C CA . GLY A 1 92 ? -6.408 11.421 4.391 1.00 77.81 92 GLY A CA 1
ATOM 700 C C . GLY A 1 92 ? -5.388 10.436 4.965 1.00 77.81 92 GLY A C 1
ATOM 701 O O . GLY A 1 92 ? -4.184 10.677 4.889 1.00 77.81 92 GLY A O 1
ATOM 702 N N . ASP A 1 93 ? -5.847 9.280 5.447 1.00 83.81 93 ASP A N 1
ATOM 703 C CA . ASP A 1 93 ? -4.972 8.213 5.939 1.00 83.81 93 ASP A CA 1
ATOM 704 C C . ASP A 1 93 ? -4.089 7.644 4.819 1.00 83.81 93 ASP A C 1
ATOM 706 O O . ASP A 1 93 ? -2.902 7.376 5.025 1.00 83.81 93 ASP A O 1
ATOM 710 N N . ALA A 1 94 ? -4.639 7.481 3.612 1.00 85.19 94 ALA A N 1
ATOM 711 C CA . ALA A 1 94 ? -3.882 7.049 2.444 1.00 85.19 94 ALA A CA 1
ATOM 712 C C . ALA A 1 94 ? -2.815 8.079 2.051 1.00 85.19 94 ALA A C 1
ATOM 714 O O . ALA A 1 94 ? -1.677 7.693 1.791 1.00 85.19 94 ALA A O 1
ATOM 715 N N . GLU A 1 95 ? -3.143 9.372 2.048 1.00 86.44 95 GLU A N 1
ATOM 716 C CA . GLU A 1 95 ? -2.183 10.445 1.765 1.00 86.44 95 GLU A CA 1
ATOM 717 C C . GLU A 1 95 ? -1.049 10.482 2.803 1.00 86.44 95 GLU A C 1
ATOM 719 O O . GLU A 1 95 ? 0.129 10.520 2.438 1.00 86.44 95 GLU A O 1
ATOM 724 N N . ALA A 1 96 ? -1.379 10.365 4.092 1.00 89.62 96 ALA A N 1
ATOM 725 C CA . ALA A 1 96 ? -0.387 10.294 5.161 1.00 89.62 96 ALA A CA 1
ATOM 726 C C . ALA A 1 96 ? 0.547 9.078 5.003 1.00 89.62 96 ALA A C 1
ATOM 728 O O . ALA A 1 96 ? 1.771 9.216 5.087 1.00 89.62 96 ALA A O 1
ATOM 729 N N . LYS A 1 97 ? -0.006 7.893 4.707 1.00 92.06 97 LYS A N 1
ATOM 730 C CA . LYS A 1 97 ? 0.773 6.668 4.442 1.00 92.06 97 LYS A CA 1
ATOM 731 C C . LYS A 1 97 ? 1.641 6.787 3.185 1.00 92.06 97 LYS A C 1
ATOM 733 O O . LYS A 1 97 ? 2.763 6.286 3.175 1.00 92.06 97 LYS A O 1
ATOM 738 N N . VAL A 1 98 ? 1.172 7.475 2.140 1.00 92.88 98 VAL A N 1
ATOM 739 C CA . VAL A 1 98 ? 1.999 7.795 0.964 1.00 92.88 98 VAL A CA 1
ATOM 740 C C . VAL A 1 98 ? 3.205 8.637 1.381 1.00 92.88 98 VAL A C 1
ATOM 742 O O . VAL A 1 98 ? 4.325 8.307 0.995 1.00 92.88 98 VAL A O 1
ATOM 745 N N . GLY A 1 99 ? 3.007 9.658 2.220 1.00 91.69 99 GLY A N 1
ATOM 746 C CA . GLY A 1 99 ? 4.099 10.464 2.772 1.00 91.69 99 GLY A CA 1
ATOM 747 C C . GLY A 1 99 ? 5.130 9.637 3.551 1.00 91.69 99 GLY A C 1
ATOM 748 O O . GLY A 1 99 ? 6.332 9.800 3.339 1.00 91.69 99 GLY A O 1
ATOM 749 N N . GLN A 1 100 ? 4.676 8.700 4.392 1.00 92.62 100 GLN A N 1
ATOM 750 C CA . GLN A 1 100 ? 5.554 7.775 5.128 1.00 92.62 100 GLN A CA 1
ATOM 751 C C . GLN A 1 100 ? 6.407 6.922 4.179 1.00 92.62 100 GLN A C 1
ATOM 753 O O . GLN A 1 100 ? 7.626 6.845 4.336 1.00 92.62 100 GLN A O 1
ATOM 758 N N . ILE A 1 101 ? 5.790 6.336 3.146 1.00 96.25 101 ILE A N 1
ATOM 759 C CA . ILE A 1 101 ? 6.507 5.525 2.156 1.00 96.25 101 ILE A CA 1
ATOM 760 C C . ILE A 1 101 ? 7.498 6.359 1.346 1.00 96.25 101 ILE A C 1
ATOM 762 O O . ILE A 1 101 ? 8.608 5.891 1.108 1.00 96.25 101 ILE A O 1
ATOM 766 N N . VAL A 1 102 ? 7.152 7.585 0.946 1.00 94.12 102 VAL A N 1
ATOM 767 C CA . VAL A 1 102 ? 8.086 8.470 0.228 1.00 94.12 102 VAL A CA 1
ATOM 768 C C . VAL A 1 102 ? 9.329 8.750 1.077 1.00 94.12 102 VAL A C 1
ATOM 770 O O . VAL A 1 102 ? 10.445 8.600 0.583 1.00 94.12 102 VAL A O 1
ATOM 773 N N . ALA A 1 103 ? 9.158 9.050 2.366 1.00 93.56 103 ALA A N 1
ATOM 774 C CA . ALA A 1 103 ? 10.283 9.234 3.281 1.00 93.56 103 ALA A CA 1
ATOM 775 C C . ALA A 1 103 ? 11.099 7.940 3.476 1.00 93.56 103 ALA A C 1
ATOM 777 O O . ALA A 1 103 ? 12.325 7.983 3.596 1.00 93.56 103 ALA A O 1
ATOM 778 N N . LEU A 1 104 ? 10.441 6.776 3.488 1.00 95.06 104 LEU A N 1
ATOM 779 C CA . LEU A 1 104 ? 11.121 5.485 3.549 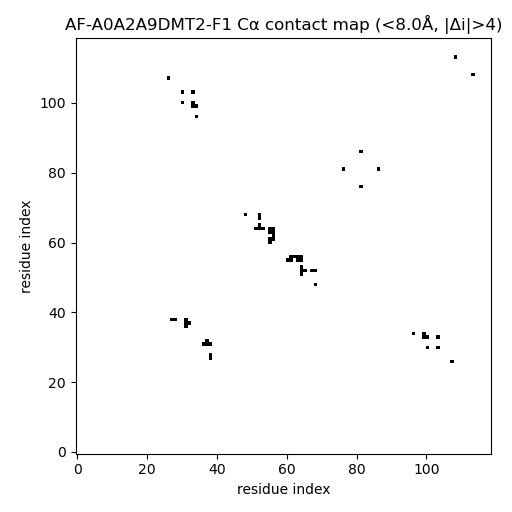1.00 95.06 104 LEU A CA 1
ATOM 780 C C . LEU A 1 104 ? 11.942 5.200 2.287 1.00 95.06 104 LEU A C 1
ATOM 782 O O . LEU A 1 104 ? 13.030 4.647 2.416 1.00 95.06 104 LEU A O 1
ATOM 786 N N . VAL A 1 105 ? 11.466 5.565 1.090 1.00 91.75 105 VAL A N 1
ATOM 787 C CA . VAL A 1 105 ? 12.223 5.377 -0.164 1.00 91.75 105 VAL A CA 1
ATOM 788 C C . VAL A 1 105 ? 13.589 6.046 -0.055 1.00 91.75 105 VAL A C 1
ATOM 790 O O . VAL A 1 105 ? 14.601 5.413 -0.341 1.00 91.75 105 VAL A O 1
ATOM 793 N N . GLU A 1 106 ? 13.635 7.298 0.396 1.00 89.88 106 GLU A N 1
ATOM 794 C CA . GLU A 1 106 ? 14.890 8.044 0.536 1.00 89.88 106 GLU A CA 1
ATOM 795 C C . GLU A 1 106 ? 15.865 7.339 1.488 1.00 89.88 106 GLU A C 1
ATOM 797 O O . GLU A 1 106 ? 17.027 7.122 1.137 1.00 89.88 106 GLU A O 1
ATOM 802 N N . ARG A 1 107 ? 15.378 6.904 2.660 1.00 93.88 107 ARG A N 1
ATOM 803 C CA . ARG A 1 107 ? 16.179 6.160 3.648 1.00 93.88 107 ARG A CA 1
ATOM 804 C C . ARG A 1 107 ? 16.662 4.820 3.099 1.00 93.88 107 ARG A C 1
ATOM 806 O O . ARG A 1 107 ? 17.844 4.503 3.169 1.00 93.88 107 ARG A O 1
ATOM 813 N N . PHE A 1 108 ? 15.759 4.053 2.497 1.00 91.31 108 PHE A N 1
ATOM 814 C CA . PHE A 1 108 ? 16.056 2.731 1.962 1.00 91.31 108 PHE A CA 1
ATOM 815 C C . PHE A 1 108 ? 17.113 2.790 0.858 1.00 91.31 108 PHE A C 1
ATOM 817 O O . PHE A 1 108 ? 18.005 1.946 0.827 1.00 91.31 108 PHE A O 1
ATOM 824 N N . MET A 1 109 ? 17.040 3.786 -0.029 1.00 88.06 109 MET A N 1
ATOM 825 C CA . MET A 1 109 ? 18.022 3.974 -1.099 1.00 88.06 109 MET A CA 1
ATOM 826 C C . MET A 1 109 ? 19.384 4.439 -0.568 1.00 88.06 109 MET A C 1
ATOM 828 O O . MET A 1 109 ? 20.406 4.068 -1.142 1.00 88.06 109 MET A O 1
ATOM 832 N N . ALA A 1 110 ? 19.417 5.211 0.524 1.00 88.12 110 ALA A N 1
ATOM 833 C CA . ALA A 1 110 ? 20.662 5.593 1.191 1.00 88.12 110 ALA A CA 1
ATOM 834 C C . ALA A 1 110 ? 21.360 4.389 1.853 1.00 88.12 110 ALA A C 1
ATOM 836 O O . ALA A 1 110 ? 22.579 4.257 1.752 1.00 88.12 110 ALA A O 1
ATOM 837 N N . ASP A 1 111 ? 20.585 3.491 2.467 1.00 86.50 111 ASP A N 1
ATOM 838 C CA . ASP A 1 111 ? 21.095 2.290 3.144 1.00 86.50 111 ASP A CA 1
ATOM 839 C C . ASP A 1 111 ? 21.417 1.139 2.176 1.00 86.50 111 ASP A C 1
ATOM 841 O O . ASP A 1 111 ? 22.211 0.251 2.490 1.00 86.50 111 ASP A O 1
ATOM 845 N N . ASN A 1 112 ? 20.818 1.152 0.982 1.00 82.50 112 ASN A N 1
ATOM 846 C CA . ASN A 1 112 ? 21.015 0.153 -0.067 1.00 82.50 112 ASN A CA 1
ATOM 847 C C . ASN A 1 112 ? 21.482 0.832 -1.364 1.00 82.50 112 ASN A C 1
ATOM 849 O O . ASN A 1 112 ? 20.753 0.800 -2.363 1.00 82.50 112 ASN A O 1
ATOM 853 N N . PRO A 1 113 ? 22.681 1.450 -1.386 1.00 70.25 113 PRO A N 1
ATOM 854 C CA . PRO A 1 113 ? 23.179 2.099 -2.587 1.00 70.25 113 PRO A CA 1
ATOM 855 C C . PRO A 1 113 ? 23.285 1.056 -3.701 1.00 70.25 113 PRO A C 1
ATOM 857 O O . PRO A 1 113 ? 24.029 0.077 -3.604 1.00 70.25 113 PRO A O 1
ATOM 860 N N . THR A 1 114 ? 22.516 1.239 -4.776 1.00 64.44 114 THR A N 1
ATOM 861 C CA . THR A 1 114 ? 22.676 0.419 -5.975 1.00 64.44 114 THR A CA 1
ATOM 862 C C . THR A 1 114 ? 24.070 0.702 -6.511 1.00 64.44 114 THR A C 1
ATOM 864 O O . THR A 1 114 ? 24.326 1.818 -6.955 1.00 64.44 114 THR A O 1
ATOM 867 N N . GLY A 1 115 ? 24.981 -0.267 -6.427 1.00 50.50 115 GLY A N 1
ATOM 868 C CA . GLY A 1 115 ? 26.333 -0.122 -6.952 1.00 50.50 115 GLY A CA 1
ATOM 869 C C . GLY A 1 115 ? 26.303 0.214 -8.442 1.00 50.50 115 GLY A C 1
ATOM 870 O O . GLY A 1 115 ? 26.189 -0.677 -9.278 1.00 50.50 115 GLY A O 1
ATOM 871 N N . THR A 1 116 ? 26.402 1.497 -8.777 1.00 48.16 116 THR A N 1
ATOM 872 C CA . THR A 1 116 ? 26.979 1.951 -10.038 1.00 48.16 116 THR A CA 1
ATOM 873 C C . THR A 1 116 ? 28.490 1.888 -9.866 1.00 48.16 116 THR A C 1
ATOM 875 O O . THR A 1 116 ? 29.121 2.886 -9.529 1.00 48.16 116 THR A O 1
ATOM 878 N N . GLU A 1 117 ? 29.060 0.694 -10.027 1.00 48.75 117 GLU A N 1
ATOM 879 C CA . GLU A 1 117 ? 30.453 0.594 -10.455 1.00 48.75 117 GLU A CA 1
ATOM 880 C C . GLU A 1 117 ? 30.505 0.898 -11.956 1.00 48.75 117 GLU A C 1
ATOM 882 O O . GLU A 1 117 ? 29.722 0.358 -12.741 1.00 48.75 117 GLU A O 1
ATOM 887 N N . ASP A 1 118 ? 31.403 1.825 -12.281 1.00 45.78 118 ASP A N 1
ATOM 888 C CA . ASP A 1 118 ? 31.919 2.228 -13.587 1.00 45.78 118 ASP A CA 1
ATOM 889 C C . ASP A 1 118 ? 31.597 1.321 -14.786 1.00 45.78 118 ASP A C 1
ATOM 891 O O . ASP A 1 118 ? 31.910 0.124 -14.815 1.00 45.78 118 ASP A O 1
ATOM 895 N N . LYS A 1 119 ? 31.124 1.957 -15.861 1.00 36.78 119 LYS A N 1
ATOM 896 C CA . LYS A 1 119 ? 31.487 1.563 -17.223 1.00 36.78 119 LYS A CA 1
ATOM 897 C C . LYS A 1 119 ? 31.586 2.758 -18.155 1.00 36.78 119 LYS A C 1
ATOM 899 O O . LYS A 1 119 ? 30.652 3.588 -18.137 1.00 36.78 119 LYS A O 1
#

Foldseek 3Di:
DDDDDDDDDDDPPPDPVVVVVVVVLVLLVLLCVLVVHDPVVCVVPVVVLVVQLVVVCVPDHNVVSVVVVVVVVVVVCVVPPQDPVNVVCVVVVVVVSVVSSVVVVVVVCVVVPPDPDDD

Solvent-accessible surface area (backbone atoms only — not comparable to full-atom values): 7283 Å² total; per-residue (Å²): 142,82,86,79,89,78,88,86,73,88,82,87,58,88,58,66,58,56,51,54,51,49,52,50,50,54,50,49,46,52,54,19,60,76,68,76,45,68,56,75,75,43,63,83,46,51,63,60,50,54,50,51,33,52,53,32,40,73,52,92,36,56,78,52,18,67,55,49,55,51,50,51,52,52,54,66,56,58,80,43,99,66,52,78,71,60,60,66,46,46,64,58,53,49,52,53,50,50,52,52,50,56,56,45,50,58,52,51,48,70,76,52,64,77,82,81,74,87,132

Organism: NCBI:txid1724

Radius of gyration: 18.18 Å; Cα contacts (8 Å, |Δi|>4): 32; chains: 1; bounding box: 51×36×41 Å

InterPro domains:
  IPR045598 Domain of unknown function DUF6457 [PF20058] (20-107)

Mean predicted aligned error: 10.77 Å

pLDDT: mean 78.66, std 18.54, range [36.16, 97.06]

Secondary structure (DSSP, 8-state):
--------------SHHHHHHHHHHHHHHHHHHHTT--GGGTHHHHHHHHHHHHHHHHTT-TTHHHHHHHHHHHHHHHTS---HHHHHHHHHHHHHHHHHHHHHHHHHHHHS-------

Sequence (119 aa):
MLLEHKYFGPRIVCGMADKDMQSAHQWLKAACTELDLDFEMLRPVIKPLLNMTRDIAHGPSRPSAPLTAFLVGLAAGRDTEVSAEQAETVAGDAEAKVGQIVALVERFMADNPTGTEDK